Protein AF-Q9SIH8-F1 (afdb_monomer_lite)

pLDDT: mean 85.91, std 15.11, range [40.34, 98.56]

Structure (mmCIF, N/CA/C/O backbone):
data_AF-Q9SIH8-F1
#
_entry.id   AF-Q9SIH8-F1
#
loop_
_atom_site.group_PDB
_atom_site.id
_atom_site.type_symbol
_atom_site.label_atom_id
_atom_site.label_alt_id
_atom_site.label_comp_id
_atom_site.label_asym_id
_atom_site.label_entity_id
_atom_site.label_seq_id
_atom_site.pdbx_PDB_ins_code
_atom_site.Cartn_x
_atom_site.Cartn_y
_atom_site.Cartn_z
_atom_site.occupancy
_atom_site.B_iso_or_equiv
_atom_site.auth_seq_id
_atom_site.auth_comp_id
_atom_site.auth_asym_id
_atom_site.auth_atom_id
_atom_site.pdbx_PDB_model_num
ATOM 1 N N . MET A 1 1 ? -51.221 13.797 66.995 1.00 59.81 1 MET A N 1
ATOM 2 C CA . MET A 1 1 ? -51.745 13.887 65.620 1.00 59.81 1 MET A CA 1
ATOM 3 C C . MET A 1 1 ? -50.669 14.482 64.713 1.00 59.81 1 MET A C 1
ATOM 5 O O . MET A 1 1 ? -50.257 13.798 63.797 1.00 59.81 1 MET A O 1
ATOM 9 N N . GLU A 1 2 ? -50.060 15.618 65.075 1.00 67.62 2 GLU A N 1
ATOM 10 C CA . GLU A 1 2 ? -48.933 16.221 64.322 1.00 67.62 2 GLU A CA 1
ATOM 11 C C . GLU A 1 2 ? -47.727 15.286 64.095 1.00 67.62 2 GLU A C 1
ATOM 13 O O . GLU A 1 2 ? -47.233 15.162 62.981 1.00 67.62 2 GLU A O 1
ATOM 18 N N . ARG A 1 3 ? -47.283 14.548 65.121 1.00 78.88 3 ARG A N 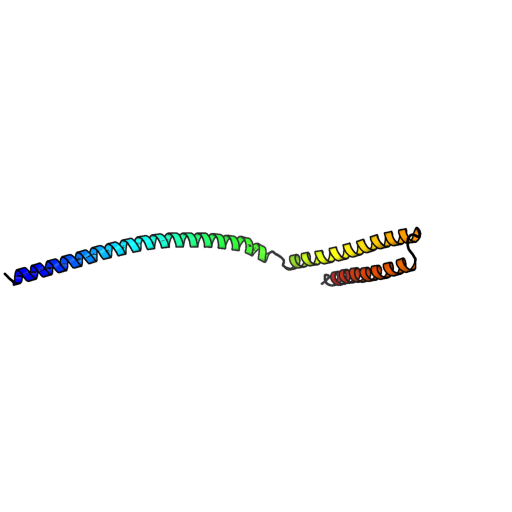1
ATOM 19 C CA . ARG A 1 3 ? -46.101 13.668 65.012 1.00 78.88 3 ARG A CA 1
ATOM 20 C C . ARG A 1 3 ? -46.272 12.513 64.012 1.00 78.88 3 ARG A C 1
ATOM 22 O O . ARG A 1 3 ? -45.308 12.102 63.381 1.00 78.88 3 ARG A O 1
ATOM 29 N N . SER A 1 4 ? -47.496 12.000 63.859 1.00 82.69 4 SER A N 1
ATOM 30 C CA . SER A 1 4 ? -47.791 10.955 62.869 1.00 82.69 4 SER A CA 1
ATOM 31 C C . SER A 1 4 ? -47.894 11.514 61.451 1.00 82.69 4 SER A C 1
ATOM 33 O O . SER A 1 4 ? -47.585 10.809 60.500 1.00 82.69 4 SER A O 1
ATOM 35 N N . GLU A 1 5 ? -48.319 12.768 61.296 1.00 87.62 5 GLU A N 1
ATOM 36 C CA . GLU A 1 5 ? -48.382 13.434 59.989 1.00 87.62 5 GLU A CA 1
ATOM 37 C C . GLU A 1 5 ? -46.976 13.742 59.460 1.00 87.62 5 GLU A C 1
ATOM 39 O O . GLU A 1 5 ? -46.689 13.463 58.298 1.00 87.62 5 GLU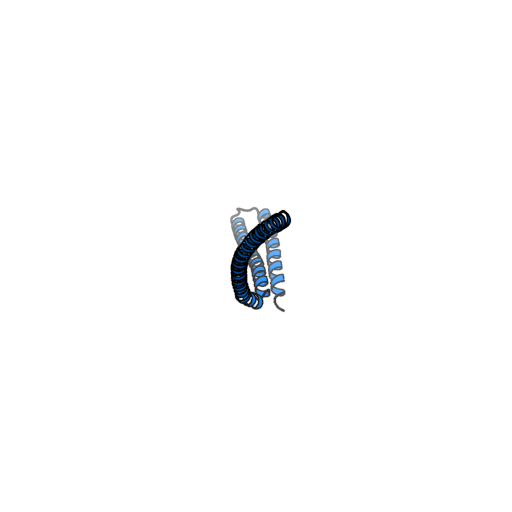 A O 1
ATOM 44 N N . GLU A 1 6 ? -46.071 14.202 60.330 1.00 91.31 6 GLU A N 1
ATOM 45 C CA . GLU A 1 6 ? -44.656 14.423 60.003 1.00 91.31 6 GLU A CA 1
ATOM 46 C C . GLU A 1 6 ? -43.944 13.120 59.590 1.00 91.31 6 GLU A C 1
ATOM 48 O O . GLU A 1 6 ? -43.211 13.082 58.599 1.00 91.31 6 GLU A O 1
ATOM 53 N N . GLU A 1 7 ? -44.186 12.017 60.307 1.00 92.62 7 GLU A N 1
ATOM 54 C CA . GLU A 1 7 ? -43.652 10.699 59.942 1.00 92.62 7 GLU A CA 1
ATOM 55 C C . GLU A 1 7 ? -44.169 10.225 58.577 1.00 92.62 7 GLU A C 1
ATOM 57 O O . GLU A 1 7 ? -43.392 9.713 57.769 1.00 92.62 7 GLU A O 1
ATOM 62 N N . ILE A 1 8 ? -45.458 10.432 58.287 1.00 93.25 8 ILE A N 1
ATOM 63 C CA . ILE A 1 8 ? -46.039 10.100 56.982 1.00 93.25 8 ILE A CA 1
ATOM 64 C C . ILE A 1 8 ? -45.396 10.953 55.882 1.00 93.25 8 ILE A C 1
ATOM 66 O O . ILE A 1 8 ? -44.982 10.401 54.864 1.00 93.25 8 ILE A O 1
ATOM 70 N N 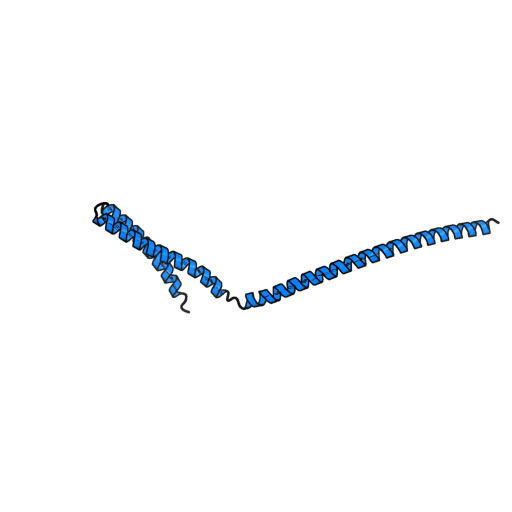. GLU A 1 9 ? -45.233 12.262 56.077 1.00 94.12 9 GLU A N 1
ATOM 71 C CA . GLU A 1 9 ? -44.589 13.132 55.084 1.00 94.12 9 GLU A CA 1
ATOM 72 C C . GLU A 1 9 ? -43.137 12.707 54.801 1.00 94.12 9 GLU A C 1
ATOM 74 O O . GLU A 1 9 ? -42.709 12.637 53.644 1.00 94.12 9 GLU A O 1
ATOM 79 N N . ASN A 1 10 ? -42.387 12.346 55.845 1.00 94.94 10 ASN A N 1
ATOM 80 C CA . ASN A 1 10 ? -41.015 11.859 55.714 1.00 94.94 10 ASN A CA 1
ATOM 81 C C . ASN A 1 10 ? -40.938 10.521 54.962 1.00 94.94 10 ASN A C 1
ATOM 83 O O . ASN A 1 10 ? -40.064 10.343 54.110 1.00 94.94 10 ASN A O 1
ATOM 87 N N . LEU A 1 11 ? -41.871 9.598 55.214 1.00 96.00 11 LEU A N 1
ATOM 88 C CA . LEU A 1 11 ? -41.954 8.335 54.475 1.00 96.00 11 LEU A CA 1
ATOM 89 C C . LEU A 1 11 ? -42.288 8.553 52.993 1.00 96.00 11 LEU A C 1
ATOM 91 O O . LEU A 1 11 ? -41.734 7.861 52.138 1.00 96.00 11 LEU A O 1
ATOM 95 N N . TRP A 1 12 ? -43.137 9.530 52.668 1.00 95.50 12 TRP A N 1
ATOM 96 C CA . TRP A 1 12 ? -43.462 9.878 51.280 1.00 95.50 12 TRP A CA 1
ATOM 97 C C . TRP A 1 12 ? -42.265 10.493 50.548 1.00 95.50 12 TRP A C 1
ATOM 99 O O . TRP A 1 12 ? -41.984 10.114 49.407 1.00 95.50 12 TRP A O 1
ATOM 109 N N . LYS A 1 13 ? -41.513 11.383 51.211 1.00 96.56 13 LYS A N 1
ATOM 110 C CA . LYS A 1 13 ? -40.250 11.923 50.676 1.00 96.56 13 LYS A CA 1
ATOM 111 C C . LYS A 1 13 ? -39.252 10.803 50.399 1.00 96.56 13 LYS A C 1
ATOM 113 O O . LYS A 1 13 ? -38.759 10.690 49.277 1.00 96.56 13 LYS A O 1
ATOM 118 N N . LEU A 1 14 ? -39.043 9.915 51.372 1.00 96.81 14 LEU A N 1
ATOM 119 C CA . LEU A 1 14 ? -38.144 8.773 51.221 1.00 96.81 14 LEU A CA 1
ATOM 120 C C . LEU A 1 14 ? -38.580 7.847 50.075 1.00 96.81 14 LEU A C 1
ATOM 122 O O . LEU A 1 14 ? -37.750 7.408 49.281 1.00 96.81 14 LEU A O 1
ATOM 126 N N . GLN A 1 15 ? -39.880 7.572 49.941 1.00 97.19 15 GLN A N 1
ATOM 127 C CA . GLN A 1 15 ? -40.406 6.757 48.846 1.00 97.19 15 GLN A CA 1
ATOM 128 C C . GLN A 1 15 ? -40.139 7.398 47.477 1.00 97.19 15 GLN A C 1
ATOM 130 O O . GLN A 1 15 ? -39.745 6.701 46.538 1.00 97.19 15 GLN A O 1
ATOM 135 N N . SER A 1 16 ? -40.324 8.716 47.364 1.00 96.75 16 SER A N 1
ATOM 136 C CA . SER A 1 16 ? -40.034 9.466 46.140 1.00 96.75 16 SER A CA 1
ATOM 137 C C . SER A 1 16 ? -38.550 9.392 45.772 1.00 96.75 16 SER A C 1
ATOM 139 O O . SER A 1 16 ? -38.214 9.085 44.628 1.00 96.75 16 SER A O 1
ATOM 141 N N . GLU A 1 17 ? -37.655 9.596 46.741 1.00 97.56 17 GLU A N 1
ATOM 142 C CA . GLU A 1 17 ? -36.205 9.500 46.531 1.00 97.56 17 GLU A CA 1
ATOM 143 C C . GLU A 1 17 ? -35.774 8.092 46.108 1.00 97.56 17 GLU A C 1
ATOM 145 O O . GLU A 1 17 ? -34.997 7.926 45.164 1.00 97.56 17 GLU A O 1
ATOM 150 N N . VAL A 1 18 ? -36.298 7.052 46.764 1.00 97.69 18 VAL A N 1
ATOM 151 C CA . VAL A 1 18 ? -35.999 5.656 46.412 1.00 97.69 18 VAL A CA 1
ATOM 152 C C . VAL A 1 18 ? -36.476 5.341 44.996 1.00 97.69 18 VAL A C 1
ATOM 154 O O . VAL A 1 18 ? -35.753 4.690 44.237 1.00 97.69 18 VAL A O 1
ATOM 157 N N . LYS A 1 19 ? -37.659 5.826 44.606 1.00 97.62 19 LYS A N 1
ATOM 158 C CA . LYS A 1 19 ? -38.183 5.645 43.250 1.00 97.62 19 LYS A CA 1
ATOM 159 C C . LYS A 1 19 ? -37.301 6.338 42.211 1.00 97.62 19 LYS A C 1
ATOM 161 O O . LYS A 1 19 ? -36.891 5.691 41.249 1.00 97.62 19 LYS A O 1
ATOM 166 N N . GLN A 1 20 ? -36.933 7.596 42.449 1.00 97.69 20 GLN A N 1
ATOM 167 C CA . GLN A 1 20 ? -36.046 8.353 41.564 1.00 97.69 20 GLN A CA 1
ATOM 168 C C . GLN A 1 20 ? -34.687 7.658 41.399 1.00 97.69 20 GLN A C 1
ATOM 170 O O . GLN A 1 20 ? -34.185 7.501 40.286 1.00 97.69 20 GLN A O 1
ATOM 175 N N . ARG A 1 21 ? -34.098 7.179 42.501 1.00 97.56 21 ARG A N 1
ATOM 176 C CA . ARG A 1 21 ? -32.837 6.428 42.460 1.00 97.56 21 ARG A CA 1
ATOM 177 C C . ARG A 1 21 ? -32.985 5.105 41.715 1.00 97.56 21 ARG A C 1
ATOM 179 O O . ARG A 1 21 ? -32.088 4.742 40.963 1.00 97.56 21 ARG A O 1
ATOM 186 N N . SER A 1 22 ? -34.100 4.396 41.889 1.00 97.69 22 SER A N 1
ATOM 187 C CA . SER A 1 22 ? -34.373 3.154 41.157 1.00 97.69 22 SER A CA 1
ATOM 188 C C . SER A 1 22 ? -34.445 3.391 39.648 1.00 97.69 22 SER A C 1
ATOM 190 O O . SER A 1 22 ? -33.868 2.623 38.880 1.00 97.69 22 SER A O 1
ATOM 192 N N . GLU A 1 23 ? -35.111 4.462 39.219 1.00 97.75 23 GLU A N 1
ATOM 193 C CA . GLU A 1 23 ? -35.201 4.848 37.807 1.00 97.75 23 GLU A CA 1
ATOM 194 C C . GLU A 1 23 ? -33.830 5.246 37.243 1.00 97.75 23 GLU A C 1
ATOM 196 O O . GLU A 1 23 ? -33.442 4.762 36.180 1.00 97.75 23 GLU A O 1
ATOM 201 N N . SER A 1 24 ? -33.049 6.027 37.994 1.00 97.88 24 SER A N 1
ATOM 202 C CA . SER A 1 24 ? -31.680 6.393 37.612 1.00 97.88 24 SER A CA 1
ATOM 203 C C . SER A 1 24 ? -30.770 5.168 37.463 1.00 97.88 24 SER A C 1
ATOM 205 O O . SER A 1 24 ? -30.090 5.030 36.448 1.00 97.88 24 SER A O 1
ATOM 207 N N . VAL A 1 25 ? -30.805 4.229 38.417 1.00 98.25 25 VAL A N 1
ATOM 208 C CA . VAL A 1 25 ? -30.019 2.985 38.341 1.00 98.25 25 VAL A CA 1
ATOM 209 C C . VAL A 1 25 ? -30.425 2.146 37.131 1.00 98.25 25 VAL A C 1
ATOM 211 O O . VAL A 1 25 ? -29.555 1.596 36.461 1.00 98.25 25 VAL A O 1
ATOM 214 N N . LYS A 1 26 ? -31.721 2.069 36.808 1.00 98.25 26 LYS A N 1
ATOM 215 C CA . LYS A 1 26 ? -32.182 1.374 35.597 1.00 98.25 26 LYS A CA 1
ATOM 216 C C . LYS A 1 26 ? -31.614 2.011 34.328 1.00 98.25 26 LYS A C 1
ATOM 218 O O . LYS A 1 26 ? -31.130 1.267 33.482 1.00 98.25 26 LYS A O 1
ATOM 223 N N . SER A 1 27 ? -31.610 3.345 34.225 1.00 98.25 27 SER A N 1
ATOM 224 C CA . SER A 1 27 ? -31.003 4.056 33.084 1.00 98.25 27 SER A CA 1
ATOM 225 C C . SER A 1 27 ? -29.521 3.717 32.943 1.00 98.25 27 SER A C 1
ATOM 227 O O . SER A 1 27 ? -29.082 3.267 31.886 1.00 98.25 27 SER A O 1
ATOM 229 N N . ILE A 1 28 ? -28.768 3.815 34.043 1.00 98.31 28 ILE A N 1
ATOM 230 C CA . ILE A 1 28 ? -27.329 3.520 34.058 1.00 98.31 28 ILE A CA 1
ATOM 231 C C . ILE A 1 28 ? -27.063 2.076 33.623 1.00 98.31 28 ILE A C 1
ATOM 233 O O . ILE A 1 28 ? -26.170 1.830 32.817 1.00 98.31 28 ILE A O 1
ATOM 237 N N . ILE A 1 29 ? -27.848 1.111 34.116 1.00 98.44 29 ILE A N 1
ATOM 238 C CA . ILE A 1 29 ? -27.715 -0.290 33.697 1.00 98.44 29 ILE A CA 1
ATOM 239 C C . ILE A 1 29 ? -27.936 -0.412 32.187 1.00 98.44 29 ILE A C 1
ATOM 241 O O . ILE A 1 29 ? -27.111 -1.020 31.510 1.00 98.44 29 ILE A O 1
ATOM 245 N N . THR A 1 30 ? -28.994 0.195 31.644 1.00 98.38 30 THR A N 1
ATOM 246 C CA . THR A 1 30 ? -29.266 0.119 30.201 1.00 98.38 30 THR A CA 1
ATOM 247 C C . THR A 1 30 ? -28.158 0.752 29.357 1.00 98.38 30 THR A C 1
ATOM 249 O O . THR A 1 30 ? -27.748 0.172 28.352 1.00 98.38 30 THR A O 1
ATOM 252 N N . GLU A 1 31 ? -27.615 1.894 29.781 1.00 98.38 31 GLU A N 1
ATOM 253 C CA . GLU A 1 31 ? -26.510 2.573 29.097 1.00 98.38 31 GLU A CA 1
ATOM 254 C C . GLU A 1 31 ? -25.236 1.719 29.105 1.00 98.38 31 GLU A C 1
ATOM 256 O O . GLU A 1 31 ? -24.619 1.515 28.057 1.00 98.38 31 GLU A O 1
ATOM 261 N N . LEU A 1 32 ? -24.894 1.129 30.254 1.00 98.50 32 LEU A N 1
ATOM 262 C CA . LEU A 1 32 ? -23.745 0.231 30.385 1.00 98.50 32 LEU A CA 1
ATOM 263 C C . LEU A 1 32 ? -23.888 -1.025 29.521 1.00 98.50 32 LEU A C 1
ATOM 265 O O . LEU A 1 32 ? -22.903 -1.521 28.969 1.00 98.50 32 LEU A O 1
ATOM 269 N N . GLU A 1 33 ? -25.098 -1.565 29.375 1.00 98.44 33 GLU A N 1
ATOM 270 C CA . GLU A 1 33 ? -25.331 -2.721 28.510 1.00 98.44 33 GLU A CA 1
ATOM 271 C C . GLU A 1 33 ? -25.130 -2.395 27.028 1.00 98.44 33 GLU A C 1
ATOM 273 O O . GLU A 1 33 ? -24.528 -3.203 26.306 1.00 98.44 33 GLU A O 1
ATOM 278 N N . ILE A 1 34 ? -25.571 -1.212 26.594 1.00 98.31 34 ILE A N 1
ATOM 279 C CA . ILE A 1 34 ? -25.359 -0.698 25.235 1.00 98.31 34 ILE A CA 1
ATOM 280 C C . ILE A 1 34 ? -23.870 -0.450 24.984 1.00 98.31 34 ILE A C 1
ATOM 282 O O . ILE A 1 34 ? -23.329 -0.877 23.957 1.00 98.31 34 ILE A O 1
ATOM 286 N N . GLU A 1 35 ? -23.181 0.197 25.925 1.00 98.31 35 GLU A N 1
ATOM 287 C CA . GLU A 1 35 ? -21.750 0.473 25.818 1.00 98.31 35 GLU A CA 1
ATOM 288 C C . GLU A 1 35 ? -20.946 -0.828 25.746 1.00 98.31 35 GLU A C 1
ATOM 290 O O . GLU A 1 35 ? -20.130 -1.011 24.840 1.00 98.31 35 GLU A O 1
ATOM 295 N N . ARG A 1 36 ? -21.251 -1.795 26.619 1.00 98.38 36 ARG A N 1
ATOM 296 C CA . ARG A 1 36 ? -20.659 -3.139 26.585 1.00 98.38 36 ARG A CA 1
ATOM 297 C C . ARG A 1 36 ? -20.860 -3.810 25.225 1.00 98.38 36 ARG A C 1
ATOM 299 O O . ARG A 1 36 ? -19.930 -4.434 24.715 1.00 98.38 36 ARG A O 1
ATOM 306 N N . GLY A 1 37 ? -22.056 -3.715 24.642 1.00 98.31 37 GLY A N 1
ATOM 307 C CA . GLY A 1 37 ? -22.338 -4.245 23.304 1.00 98.31 37 GLY A CA 1
ATOM 308 C C . GLY A 1 37 ? -21.482 -3.575 22.227 1.00 98.31 37 GLY A C 1
ATOM 309 O O . GLY A 1 37 ? -20.832 -4.252 21.431 1.00 98.31 37 GLY A O 1
ATOM 310 N N . THR A 1 38 ? -21.406 -2.248 22.268 1.00 98.12 38 THR A N 1
ATOM 311 C CA . THR A 1 38 ? -20.615 -1.437 21.333 1.00 98.12 38 THR A CA 1
ATOM 312 C C . THR A 1 38 ? -19.123 -1.765 21.421 1.00 98.12 38 THR A C 1
ATOM 314 O O . THR A 1 38 ? -18.462 -1.947 20.397 1.00 98.12 38 THR A O 1
ATOM 317 N N . LEU A 1 39 ? -18.587 -1.896 22.637 1.00 98.56 39 LEU A N 1
ATOM 318 C CA . LEU A 1 39 ? -17.189 -2.258 22.870 1.00 98.56 39 LEU A CA 1
ATOM 319 C C . LEU A 1 39 ? -16.869 -3.666 22.362 1.00 98.56 39 LEU A C 1
ATOM 321 O O . LEU A 1 39 ? -15.826 -3.854 21.741 1.00 98.56 39 LEU A O 1
ATOM 325 N N . LYS A 1 40 ? -17.773 -4.638 22.545 1.00 98.31 40 LYS A N 1
ATOM 326 C CA . LYS A 1 40 ? -17.599 -5.991 21.988 1.00 98.31 40 LYS A CA 1
ATOM 327 C C . LYS A 1 40 ? -17.484 -5.972 20.466 1.00 98.31 40 LYS A C 1
ATOM 329 O O . LYS A 1 40 ? -16.585 -6.607 19.925 1.00 98.31 40 LYS A O 1
ATOM 334 N N . VAL A 1 41 ? -18.353 -5.225 19.783 1.00 98.25 41 VAL A N 1
ATOM 335 C CA . VAL A 1 41 ? -18.302 -5.097 18.316 1.00 98.25 41 VAL A CA 1
ATOM 336 C C . VAL A 1 41 ? -16.986 -4.456 17.870 1.00 98.25 41 VAL A C 1
ATOM 338 O O . VAL A 1 41 ? -16.339 -4.962 16.957 1.00 98.25 41 VAL A O 1
ATOM 341 N N . ARG A 1 42 ? -16.542 -3.383 18.540 1.00 98.12 42 ARG A N 1
ATOM 342 C CA . ARG A 1 42 ? -15.258 -2.734 18.223 1.00 98.12 42 ARG A CA 1
ATOM 343 C C . ARG A 1 42 ? -14.064 -3.659 18.441 1.00 98.12 42 ARG A C 1
ATOM 345 O O . ARG A 1 42 ? -13.166 -3.674 17.610 1.00 98.12 42 ARG A O 1
ATOM 352 N N . ALA A 1 43 ? -14.059 -4.431 19.525 1.00 98.25 43 ALA A N 1
ATOM 353 C CA . ALA A 1 43 ? -12.990 -5.383 19.809 1.00 98.25 43 ALA A CA 1
ATOM 354 C C . ALA A 1 43 ? -12.918 -6.496 18.752 1.00 98.25 43 ALA A C 1
ATOM 356 O O . ALA A 1 43 ? -11.826 -6.857 18.323 1.00 98.25 43 ALA A O 1
ATOM 357 N N . LEU A 1 44 ? -14.070 -7.005 18.299 1.00 98.00 44 LEU A N 1
ATOM 358 C CA . LEU A 1 44 ? -14.123 -7.985 17.212 1.00 98.00 44 LEU A CA 1
ATOM 359 C C . LEU A 1 44 ? -13.577 -7.409 15.905 1.00 98.00 44 LEU A C 1
ATOM 361 O O . LEU A 1 44 ? -12.754 -8.056 15.268 1.00 98.00 44 LEU A O 1
ATOM 365 N N . LYS A 1 45 ? -13.965 -6.178 15.555 1.00 98.00 45 LYS A N 1
ATOM 366 C CA . LYS A 1 45 ? -13.440 -5.498 14.367 1.00 98.00 45 LYS A CA 1
ATOM 367 C C . LYS A 1 45 ? -11.925 -5.300 14.441 1.00 98.00 45 LYS A C 1
ATOM 369 O O . LYS A 1 45 ? -11.223 -5.609 13.493 1.00 98.00 45 LYS A O 1
ATOM 374 N N . LEU A 1 46 ? -11.414 -4.835 15.582 1.00 98.19 46 LEU A N 1
ATOM 375 C CA . LEU A 1 46 ? -9.976 -4.636 15.763 1.00 98.19 46 LEU A CA 1
ATOM 376 C C . LEU A 1 46 ? -9.198 -5.953 15.637 1.00 98.19 46 LEU A C 1
ATOM 378 O O . LEU A 1 46 ? -8.092 -5.966 15.106 1.00 98.19 46 LEU A O 1
ATOM 382 N N . LYS A 1 47 ? -9.779 -7.059 16.116 1.00 97.81 47 LYS A N 1
ATOM 383 C CA . LYS A 1 47 ? -9.200 -8.390 15.939 1.00 97.81 47 LYS A CA 1
ATOM 384 C C . LYS A 1 47 ? -9.147 -8.778 14.459 1.00 97.81 47 LYS A C 1
ATOM 386 O O . LYS A 1 47 ? -8.096 -9.196 14.000 1.00 97.81 47 LYS A O 1
ATOM 391 N N . GLU A 1 48 ? -10.244 -8.601 13.727 1.00 97.56 48 GLU A N 1
ATOM 392 C CA . GLU A 1 48 ? -10.300 -8.877 12.286 1.00 97.56 48 GLU A CA 1
ATOM 393 C C . GLU A 1 48 ? -9.269 -8.043 11.508 1.00 97.56 48 GLU A C 1
ATOM 395 O O . GLU A 1 48 ? -8.488 -8.592 10.733 1.00 97.56 48 GLU A O 1
ATOM 400 N N . ASP A 1 49 ? -9.187 -6.740 11.791 1.00 97.38 49 ASP A N 1
ATOM 401 C CA . ASP A 1 49 ? -8.193 -5.843 11.191 1.00 97.38 49 ASP A CA 1
ATOM 402 C C . ASP A 1 49 ? -6.753 -6.302 11.517 1.00 97.38 49 ASP A C 1
ATOM 404 O O . ASP A 1 49 ? -5.870 -6.288 10.655 1.00 97.38 49 ASP A O 1
ATOM 408 N N . SER A 1 50 ? -6.507 -6.761 12.749 1.00 97.31 50 SER A N 1
ATOM 409 C CA . SER A 1 50 ? -5.210 -7.308 13.170 1.00 97.31 50 SER A CA 1
ATOM 410 C C . SER A 1 50 ? -4.858 -8.61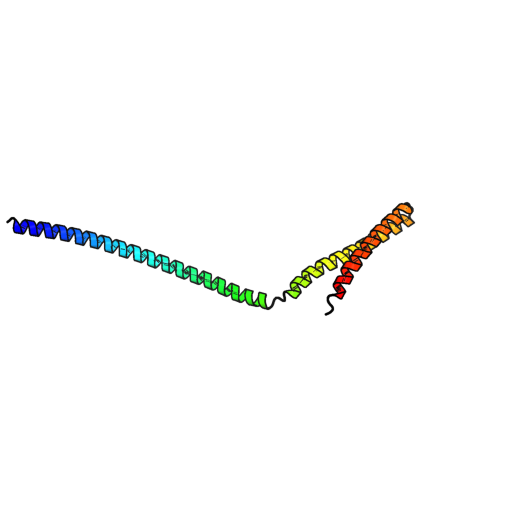1 12.445 1.00 97.31 50 SER A C 1
ATOM 412 O O . SER A 1 50 ? -3.694 -8.814 12.093 1.00 97.31 50 SER A O 1
ATOM 414 N N . ASP A 1 51 ? -5.830 -9.492 12.204 1.00 97.19 51 ASP A N 1
ATOM 415 C CA . ASP A 1 51 ? -5.623 -10.755 11.487 1.00 97.19 51 ASP A CA 1
ATOM 416 C C . ASP A 1 51 ? -5.264 -10.488 10.010 1.00 97.19 51 ASP A C 1
ATOM 418 O O . ASP A 1 51 ? -4.339 -11.102 9.464 1.00 97.19 51 ASP A O 1
ATOM 422 N N . VAL A 1 52 ? -5.920 -9.503 9.381 1.00 96.50 52 VAL A N 1
ATOM 423 C CA . VAL A 1 52 ? -5.588 -9.034 8.022 1.00 96.50 52 VAL A CA 1
ATOM 424 C C . VAL A 1 52 ? -4.161 -8.490 7.963 1.00 96.50 52 VAL A C 1
ATOM 426 O O . VAL A 1 52 ? -3.396 -8.863 7.070 1.00 96.50 52 VAL A O 1
ATOM 429 N N . LEU A 1 53 ? -3.776 -7.641 8.920 1.00 95.62 53 LEU A N 1
ATOM 430 C CA . LEU A 1 53 ? -2.421 -7.087 8.984 1.00 95.62 53 LEU A CA 1
ATOM 431 C C . LEU A 1 53 ? -1.368 -8.175 9.201 1.00 95.62 53 LEU A C 1
ATOM 433 O O . LEU A 1 53 ? -0.337 -8.159 8.533 1.00 95.62 53 LEU A O 1
ATOM 437 N N . THR A 1 54 ? -1.634 -9.140 10.080 1.00 94.25 54 THR A N 1
ATOM 438 C CA . THR A 1 54 ? -0.712 -10.255 10.349 1.00 94.25 54 THR A CA 1
ATOM 439 C C . THR A 1 54 ? -0.498 -11.090 9.090 1.00 94.25 54 THR A C 1
ATOM 441 O O . THR A 1 54 ? 0.642 -11.318 8.690 1.00 94.25 54 THR A O 1
ATOM 444 N N . THR A 1 55 ? -1.584 -11.432 8.390 1.00 92.94 55 THR A N 1
ATOM 445 C CA . THR A 1 55 ? -1.528 -12.156 7.111 1.00 92.94 55 THR A CA 1
ATOM 446 C C . THR A 1 55 ? -0.729 -11.375 6.065 1.00 92.94 55 THR A C 1
ATOM 448 O O . THR A 1 55 ? 0.123 -11.932 5.371 1.00 92.94 55 THR A O 1
ATOM 451 N N . TRP A 1 56 ? -0.963 -10.063 5.956 1.00 93.19 56 TRP A N 1
ATOM 452 C CA . TRP A 1 56 ? -0.216 -9.216 5.030 1.00 93.19 56 TRP A CA 1
ATOM 453 C C . TRP A 1 56 ? 1.280 -9.198 5.363 1.00 93.19 56 TRP A C 1
ATOM 455 O O . TRP A 1 56 ? 2.103 -9.332 4.457 1.00 93.19 56 TRP A O 1
ATOM 465 N N . VAL A 1 57 ? 1.649 -9.076 6.641 1.00 90.38 57 VAL A N 1
ATOM 466 C CA . VAL A 1 57 ? 3.054 -9.102 7.069 1.00 90.38 57 VAL A CA 1
ATOM 467 C C . VAL A 1 57 ? 3.692 -10.447 6.737 1.00 90.38 57 VAL A C 1
ATOM 469 O O . VAL A 1 57 ? 4.751 -10.458 6.122 1.00 90.38 57 VAL A O 1
ATOM 472 N N . GLU A 1 58 ? 3.053 -11.572 7.050 1.00 89.19 58 GLU A N 1
ATOM 473 C CA . GLU A 1 58 ? 3.585 -12.906 6.736 1.00 89.19 58 GLU A CA 1
ATOM 474 C C . GLU A 1 58 ? 3.831 -13.090 5.230 1.00 89.19 58 GLU A C 1
ATOM 476 O O . GLU A 1 58 ? 4.893 -13.559 4.815 1.00 89.19 58 GLU A O 1
ATOM 481 N N . MET A 1 59 ? 2.886 -12.651 4.393 1.00 85.50 59 MET A N 1
ATOM 482 C CA . MET A 1 59 ? 2.993 -12.766 2.936 1.00 85.50 59 MET A CA 1
ATOM 483 C C . MET A 1 59 ? 4.056 -11.849 2.321 1.00 85.50 59 MET A C 1
ATOM 485 O O . MET A 1 59 ? 4.634 -12.197 1.289 1.00 85.50 59 MET A O 1
ATOM 489 N N . ASN A 1 60 ? 4.277 -10.661 2.889 1.00 83.31 60 ASN A N 1
ATOM 490 C CA . ASN A 1 60 ? 5.145 -9.644 2.290 1.00 83.31 60 ASN A CA 1
ATOM 491 C C . ASN A 1 60 ? 6.538 -9.601 2.918 1.00 83.31 60 ASN A C 1
ATOM 493 O O . ASN A 1 60 ? 7.501 -9.330 2.209 1.00 83.31 60 ASN A O 1
ATOM 497 N N . TYR A 1 61 ? 6.690 -9.935 4.197 1.00 75.06 61 TYR A N 1
ATOM 498 C CA . TYR A 1 61 ? 7.992 -9.971 4.863 1.00 75.06 61 TYR A CA 1
ATOM 499 C C . TYR A 1 61 ? 8.916 -11.034 4.254 1.00 75.06 61 TYR A C 1
ATOM 501 O O . TYR A 1 61 ? 10.098 -10.779 4.033 1.00 75.06 61 TYR A O 1
ATOM 509 N N . LEU A 1 62 ? 8.369 -12.197 3.880 1.00 63.62 62 LEU A N 1
ATOM 510 C CA . LEU A 1 62 ? 9.110 -13.228 3.143 1.00 63.62 62 LEU A CA 1
ATOM 511 C C . LEU A 1 62 ? 9.530 -12.758 1.745 1.00 63.62 62 LEU A C 1
ATOM 513 O O . LEU A 1 62 ? 10.604 -13.119 1.272 1.00 63.62 62 LEU A O 1
ATOM 517 N N . LYS A 1 63 ? 8.716 -11.923 1.088 1.00 65.44 63 LYS A N 1
ATOM 518 C CA . LYS A 1 63 ? 9.062 -11.332 -0.212 1.00 65.44 63 LYS A CA 1
ATOM 519 C C . LYS A 1 63 ? 10.147 -10.273 -0.062 1.00 65.44 63 LYS A C 1
ATOM 521 O O . LYS A 1 63 ? 11.107 -10.306 -0.806 1.00 65.44 63 LYS A O 1
ATOM 526 N N . LEU A 1 64 ? 10.056 -9.402 0.939 1.00 61.16 64 LEU A N 1
ATOM 527 C CA . LEU A 1 64 ? 11.065 -8.374 1.217 1.00 61.16 64 LEU A CA 1
ATOM 528 C C . LEU A 1 64 ? 12.418 -8.955 1.643 1.00 61.16 64 LEU A C 1
ATOM 530 O O . LEU A 1 64 ? 13.448 -8.401 1.286 1.00 61.16 64 LEU A O 1
ATOM 534 N N . THR A 1 65 ? 12.431 -10.067 2.379 1.00 62.97 65 THR A N 1
ATOM 535 C CA . THR A 1 65 ? 13.681 -10.724 2.806 1.00 62.97 65 THR A CA 1
ATOM 536 C C . THR A 1 65 ? 14.300 -11.621 1.732 1.00 62.97 65 THR A C 1
ATOM 538 O O . THR A 1 65 ? 15.492 -11.905 1.808 1.00 62.97 65 THR A O 1
ATOM 541 N N . SER A 1 66 ? 13.525 -12.053 0.729 1.00 62.41 66 SER A N 1
ATOM 542 C CA . SER A 1 66 ? 14.025 -12.797 -0.442 1.00 62.41 66 SER A CA 1
ATOM 543 C C . SER A 1 66 ? 14.229 -11.934 -1.690 1.00 62.41 66 SER A C 1
ATOM 545 O O . SER A 1 66 ? 14.832 -12.398 -2.657 1.00 62.41 66 SER A O 1
ATOM 547 N N . MET A 1 67 ? 13.743 -10.690 -1.687 1.00 60.88 67 MET A N 1
ATOM 548 C CA . MET A 1 67 ? 14.038 -9.708 -2.722 1.00 60.88 67 MET A CA 1
ATOM 549 C C . MET A 1 67 ? 15.467 -9.222 -2.529 1.00 60.88 67 MET A C 1
ATOM 551 O O . MET A 1 67 ? 15.773 -8.451 -1.622 1.00 60.88 67 MET A O 1
ATOM 555 N N . ASP A 1 68 ? 16.339 -9.699 -3.408 1.00 65.25 68 ASP A N 1
ATOM 556 C CA . ASP A 1 68 ? 17.666 -9.143 -3.580 1.00 65.25 68 ASP A CA 1
ATOM 557 C C . ASP A 1 68 ? 17.525 -7.713 -4.113 1.00 65.25 68 ASP A C 1
ATOM 559 O O . ASP A 1 68 ? 17.207 -7.495 -5.285 1.00 65.25 68 ASP A O 1
ATOM 563 N N . MET A 1 69 ? 17.688 -6.733 -3.224 1.00 60.06 69 MET A N 1
ATOM 564 C CA . MET A 1 69 ? 17.639 -5.313 -3.577 1.00 60.06 69 MET A CA 1
ATOM 565 C C . MET A 1 69 ? 18.668 -4.967 -4.663 1.00 60.06 69 MET A C 1
ATOM 567 O O . MET A 1 69 ? 18.394 -4.076 -5.463 1.00 60.06 69 MET A O 1
ATOM 571 N N . GLY A 1 70 ? 19.776 -5.717 -4.757 1.00 60.97 70 GLY A N 1
ATOM 572 C CA . GLY A 1 70 ? 20.767 -5.558 -5.822 1.00 60.97 70 GLY A CA 1
ATOM 573 C C . GLY A 1 70 ? 20.205 -5.883 -7.207 1.00 60.97 70 GLY A C 1
ATOM 574 O O . GLY A 1 70 ? 20.464 -5.157 -8.155 1.00 60.97 70 GLY A O 1
ATOM 575 N N . ARG A 1 71 ? 19.331 -6.891 -7.323 1.00 60.28 71 ARG A N 1
ATOM 576 C CA . ARG A 1 71 ? 18.696 -7.266 -8.599 1.00 60.28 71 ARG A CA 1
ATOM 577 C C . ARG A 1 71 ? 17.694 -6.222 -9.102 1.00 60.28 71 ARG A C 1
ATOM 579 O O . ARG A 1 71 ? 17.443 -6.120 -10.300 1.00 60.28 71 ARG A O 1
ATOM 586 N N . ILE A 1 72 ? 17.064 -5.479 -8.191 1.00 62.84 72 ILE A N 1
ATOM 587 C CA . ILE A 1 72 ? 16.141 -4.395 -8.556 1.00 62.84 72 ILE A CA 1
ATOM 588 C C . ILE A 1 72 ? 16.935 -3.193 -9.059 1.00 62.84 72 ILE A C 1
ATOM 590 O O . ILE A 1 72 ? 16.556 -2.609 -10.068 1.00 62.84 72 ILE A O 1
ATOM 594 N N . GLU A 1 73 ? 18.031 -2.854 -8.384 1.00 60.50 73 GLU A N 1
ATOM 595 C CA . GLU A 1 73 ? 18.944 -1.785 -8.793 1.00 60.50 73 GLU A CA 1
ATOM 596 C C . GLU A 1 73 ? 19.600 -2.103 -10.148 1.00 60.50 73 GLU A C 1
ATOM 598 O O . GLU A 1 73 ? 19.525 -1.284 -11.061 1.00 60.50 73 GLU A O 1
ATOM 603 N N . GLU A 1 74 ? 20.056 -3.345 -10.342 1.00 61.19 74 GLU A N 1
ATOM 604 C CA . GLU A 1 74 ? 20.584 -3.854 -11.617 1.00 61.19 74 GLU A CA 1
ATOM 605 C C . GLU A 1 74 ? 19.560 -3.712 -12.761 1.00 61.19 74 GLU A C 1
ATOM 607 O O . GLU A 1 74 ? 19.905 -3.334 -13.878 1.00 61.19 74 GLU A O 1
ATOM 612 N N . MET A 1 75 ? 18.267 -3.935 -12.495 1.00 60.72 75 MET A N 1
ATOM 613 C CA . MET A 1 75 ? 17.216 -3.783 -13.510 1.00 60.72 75 MET A CA 1
ATOM 614 C C . MET A 1 75 ? 17.050 -2.331 -13.989 1.00 60.72 75 MET A C 1
ATOM 616 O O . MET A 1 75 ? 16.769 -2.117 -15.168 1.00 60.72 75 MET A O 1
ATOM 620 N N . PHE A 1 76 ? 17.240 -1.342 -13.109 1.00 62.09 76 PHE A N 1
ATOM 621 C CA . PHE A 1 76 ? 17.228 0.077 -13.488 1.00 62.09 76 PHE A CA 1
ATOM 622 C C . PHE A 1 76 ? 18.513 0.495 -14.214 1.00 62.09 76 PHE A C 1
ATOM 624 O O . PHE A 1 76 ? 18.493 1.401 -15.047 1.00 62.09 76 PHE A O 1
ATOM 631 N N . GLU A 1 77 ? 19.633 -0.171 -13.938 1.00 64.50 77 GLU A N 1
ATOM 632 C CA . GLU A 1 77 ? 20.896 0.079 -14.634 1.00 64.50 77 GLU A CA 1
ATOM 633 C C . GLU A 1 77 ? 20.886 -0.476 -16.066 1.00 64.50 77 GLU A C 1
ATOM 635 O O . GLU A 1 77 ? 21.346 0.217 -16.979 1.00 64.50 77 GLU A O 1
ATOM 640 N N . ILE A 1 78 ? 20.265 -1.644 -16.287 1.00 64.88 78 ILE A N 1
ATOM 641 C CA . ILE A 1 78 ? 20.084 -2.256 -17.616 1.00 64.88 78 ILE A CA 1
ATOM 642 C C . ILE A 1 78 ? 19.309 -1.330 -18.569 1.00 64.88 78 ILE A C 1
ATOM 644 O O . ILE A 1 78 ? 19.649 -1.243 -19.748 1.00 64.88 78 ILE A O 1
ATOM 648 N N . GLU A 1 79 ? 18.294 -0.603 -18.091 1.00 68.25 79 GLU A N 1
ATOM 649 C CA . GLU A 1 79 ? 17.510 0.324 -18.927 1.00 68.25 79 GLU A CA 1
ATOM 650 C C . GLU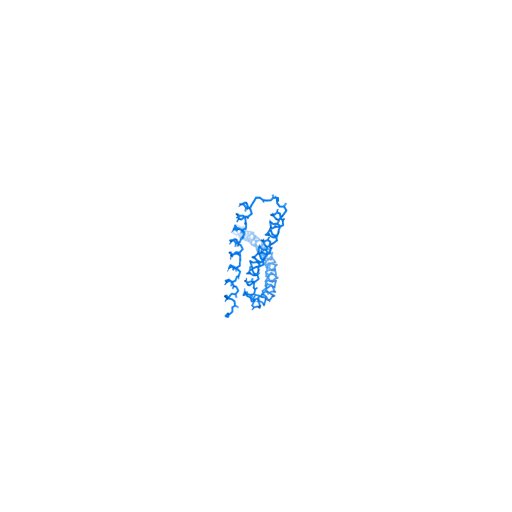 A 1 79 ? 18.396 1.425 -19.538 1.00 68.25 79 GLU A C 1
ATOM 652 O O . GLU A 1 79 ? 18.350 1.674 -20.744 1.00 68.25 79 GLU A O 1
ATOM 657 N N . SER A 1 80 ? 19.295 2.003 -18.735 1.00 68.50 80 SER A N 1
ATOM 658 C CA . SER A 1 80 ? 20.253 3.015 -19.195 1.00 68.50 80 SER A CA 1
ATOM 659 C C . SER A 1 80 ? 21.298 2.456 -20.170 1.00 68.50 80 SER A C 1
ATOM 661 O O . SER A 1 80 ? 21.782 3.201 -21.025 1.00 68.50 80 SER A O 1
ATOM 663 N N . GLU A 1 81 ? 21.679 1.182 -20.048 1.00 73.44 81 GLU A N 1
ATOM 664 C CA . GLU A 1 81 ? 22.599 0.533 -20.991 1.00 73.44 81 GLU A CA 1
ATOM 665 C C . GLU A 1 81 ? 21.933 0.273 -22.345 1.00 73.44 81 GLU A C 1
ATOM 667 O O . GLU A 1 81 ? 22.529 0.543 -23.390 1.00 73.44 81 GLU A O 1
ATOM 672 N N . VAL A 1 82 ? 20.678 -0.185 -22.333 1.00 80.56 82 VAL A N 1
ATOM 673 C CA . VAL A 1 82 ? 19.892 -0.435 -23.549 1.00 80.56 82 VAL A CA 1
ATOM 674 C C . VAL A 1 82 ? 19.661 0.858 -24.335 1.00 80.56 82 VAL A C 1
ATOM 676 O O . VAL A 1 82 ? 19.821 0.856 -25.555 1.00 80.56 82 VAL A O 1
ATOM 679 N N . GLU A 1 83 ? 19.354 1.972 -23.665 1.00 83.12 83 GLU A N 1
ATOM 680 C CA . GLU A 1 83 ? 19.232 3.283 -24.323 1.00 83.12 83 GLU A CA 1
ATOM 681 C C . GLU A 1 83 ? 20.543 3.729 -24.990 1.00 83.12 83 GLU A C 1
ATOM 683 O O . GLU A 1 83 ? 20.525 4.247 -26.108 1.00 83.12 83 GLU A O 1
ATOM 688 N N . GLY A 1 84 ? 21.687 3.492 -24.339 1.00 84.50 84 GLY A N 1
ATOM 689 C CA . GLY A 1 84 ? 23.004 3.818 -24.890 1.00 84.50 84 GLY A CA 1
ATOM 690 C C . GLY A 1 84 ? 23.346 3.009 -26.144 1.00 84.50 84 GLY A C 1
ATOM 691 O O . GLY A 1 84 ? 23.856 3.571 -27.114 1.00 84.50 84 GLY A O 1
ATOM 692 N N . LEU A 1 85 ? 23.029 1.710 -26.145 1.00 86.50 85 LEU A N 1
ATOM 693 C CA . LEU A 1 85 ? 23.215 0.825 -27.301 1.00 86.50 85 LEU A CA 1
ATOM 694 C C . LEU A 1 85 ? 22.282 1.195 -28.458 1.00 86.50 85 LEU A C 1
ATOM 696 O O . LEU A 1 85 ? 22.731 1.316 -29.593 1.00 86.50 85 LEU A O 1
ATOM 700 N N . ALA A 1 86 ? 21.004 1.453 -28.171 1.00 89.81 86 ALA A N 1
ATOM 701 C CA . ALA A 1 86 ? 20.049 1.890 -29.186 1.00 89.81 86 ALA A CA 1
ATOM 702 C C . ALA A 1 86 ? 20.452 3.236 -29.815 1.00 89.81 86 ALA A C 1
ATOM 704 O O . ALA A 1 86 ? 20.277 3.440 -31.016 1.00 89.81 86 ALA A O 1
ATOM 705 N N . GLY A 1 87 ? 21.011 4.151 -29.015 1.00 90.81 87 GLY A N 1
ATOM 706 C CA . GLY A 1 87 ? 21.564 5.411 -29.505 1.00 90.81 87 GLY A CA 1
ATOM 707 C C . GLY A 1 87 ? 22.777 5.217 -30.420 1.00 90.81 87 GLY A C 1
ATOM 708 O O . GLY A 1 87 ? 22.885 5.905 -31.433 1.00 90.81 87 GLY A O 1
ATOM 709 N N . ASP A 1 88 ? 23.668 4.278 -30.092 1.00 92.44 88 ASP A N 1
ATOM 710 C CA . ASP A 1 88 ? 24.825 3.931 -30.925 1.00 92.44 88 ASP A CA 1
ATOM 711 C C . ASP A 1 88 ? 24.394 3.356 -32.285 1.00 92.44 88 ASP A C 1
ATOM 713 O O . ASP A 1 88 ? 24.817 3.855 -33.332 1.00 92.44 88 ASP A O 1
ATOM 717 N N . ASP A 1 89 ? 23.474 2.388 -32.274 1.00 92.56 89 ASP A N 1
ATOM 718 C CA . ASP A 1 89 ? 22.923 1.772 -33.488 1.00 92.56 89 ASP A CA 1
ATOM 719 C C . ASP A 1 89 ? 22.205 2.802 -34.377 1.00 92.56 89 ASP A C 1
ATOM 721 O O . ASP A 1 89 ? 22.383 2.826 -35.598 1.00 92.56 89 ASP A O 1
ATOM 725 N N . ALA A 1 90 ? 21.438 3.717 -33.776 1.00 95.69 90 ALA A N 1
ATOM 726 C CA . ALA A 1 90 ? 20.763 4.779 -34.518 1.00 95.69 90 ALA A CA 1
ATOM 727 C C . ALA A 1 90 ? 21.754 5.737 -35.202 1.00 95.69 90 ALA A C 1
ATOM 729 O O . ALA A 1 90 ? 21.480 6.234 -36.298 1.00 95.69 90 ALA A O 1
ATOM 730 N N . ILE A 1 91 ? 22.909 6.004 -34.583 1.00 95.69 91 ILE A N 1
ATOM 731 C CA . ILE A 1 91 ? 23.957 6.826 -35.197 1.00 95.69 91 ILE A CA 1
ATOM 732 C C . ILE A 1 91 ? 24.572 6.110 -36.406 1.00 95.69 91 ILE A C 1
ATOM 734 O O . ILE A 1 91 ? 24.750 6.753 -37.442 1.00 95.69 91 ILE A O 1
ATOM 738 N N . GLU A 1 92 ? 24.857 4.809 -36.311 1.00 94.94 92 GLU A N 1
ATOM 739 C CA . GLU A 1 92 ? 25.354 3.997 -37.438 1.00 94.94 92 GLU A CA 1
ATOM 740 C C . GLU A 1 92 ? 24.386 4.033 -38.631 1.00 94.94 92 GLU A C 1
ATOM 742 O O . GLU A 1 92 ? 24.802 4.238 -39.776 1.00 94.94 92 GLU A O 1
ATOM 747 N N . ASP A 1 93 ? 23.081 3.914 -38.375 1.00 96.81 93 ASP A N 1
ATOM 748 C CA . ASP A 1 93 ? 22.060 3.993 -39.421 1.00 96.81 93 ASP A CA 1
ATOM 749 C C . ASP A 1 93 ? 22.016 5.374 -40.093 1.00 96.81 93 ASP A C 1
ATOM 751 O O . ASP A 1 93 ? 21.934 5.470 -41.322 1.00 96.81 93 ASP A O 1
ATOM 755 N N . VAL A 1 94 ? 22.127 6.458 -39.318 1.00 96.12 94 VAL A N 1
ATOM 756 C CA . VAL A 1 94 ? 22.181 7.820 -39.872 1.00 96.12 94 VAL A CA 1
ATOM 757 C C . VAL A 1 94 ? 23.459 8.040 -40.683 1.00 96.12 94 VAL A C 1
ATOM 759 O O . VAL A 1 94 ? 23.399 8.647 -41.753 1.00 96.12 94 VAL A O 1
ATOM 762 N N . LEU A 1 95 ? 24.610 7.548 -40.214 1.00 95.12 95 LEU A N 1
ATOM 763 C CA . LEU A 1 95 ? 25.878 7.653 -40.940 1.00 95.12 95 LEU A CA 1
ATOM 764 C C . LEU A 1 95 ? 25.813 6.929 -42.288 1.00 95.12 95 LEU A C 1
ATOM 766 O O . LEU A 1 95 ? 26.224 7.511 -43.291 1.00 95.12 95 LEU A O 1
ATOM 770 N N . ARG A 1 96 ? 25.215 5.731 -42.331 1.00 95.50 96 ARG A N 1
ATOM 771 C CA . ARG A 1 96 ? 25.000 4.975 -43.574 1.00 95.50 96 ARG A CA 1
ATOM 772 C C . ARG A 1 96 ? 24.178 5.775 -44.587 1.00 95.50 96 ARG A C 1
ATOM 774 O O . ARG A 1 96 ? 24.565 5.896 -45.744 1.00 95.50 96 ARG A O 1
ATOM 781 N N . VAL A 1 97 ? 23.078 6.390 -44.148 1.00 95.75 97 VAL A N 1
ATOM 782 C CA . VAL A 1 97 ? 22.230 7.221 -45.024 1.00 95.75 97 VAL A CA 1
ATOM 783 C C . VAL A 1 97 ? 22.962 8.482 -45.499 1.00 95.75 97 VAL A C 1
ATOM 785 O O . VAL A 1 97 ? 22.813 8.887 -46.653 1.00 95.75 97 VAL A O 1
ATOM 788 N N . LEU A 1 98 ? 23.758 9.114 -44.632 1.00 94.31 98 LEU A N 1
ATOM 789 C CA . LEU A 1 98 ? 24.562 10.283 -44.999 1.00 94.31 98 LEU A CA 1
ATOM 790 C C . LEU A 1 98 ? 25.641 9.942 -46.031 1.00 94.31 98 LEU A C 1
ATOM 792 O O . LEU A 1 98 ? 25.885 10.749 -46.928 1.00 94.31 98 LEU A O 1
ATOM 796 N N . GLU A 1 99 ? 26.272 8.775 -45.908 1.00 94.00 99 GLU A N 1
ATOM 797 C CA . GLU A 1 99 ? 27.242 8.267 -46.877 1.00 94.00 99 GLU A CA 1
ATOM 798 C C . GLU A 1 99 ? 26.573 8.027 -48.236 1.00 94.00 99 GLU A C 1
ATOM 800 O O . GLU A 1 99 ? 27.012 8.597 -49.234 1.00 94.00 99 GLU A O 1
ATOM 805 N N . GLU A 1 100 ? 25.437 7.323 -48.268 1.00 95.00 100 GLU A N 1
ATOM 806 C CA . GLU A 1 100 ? 24.672 7.101 -49.503 1.00 95.00 100 GLU A CA 1
ATOM 807 C C . GLU A 1 100 ? 24.248 8.415 -50.185 1.00 95.00 100 GLU A C 1
ATOM 809 O O . GLU A 1 100 ? 24.338 8.551 -51.408 1.00 95.00 100 GLU A O 1
ATOM 814 N N . ALA A 1 101 ? 23.787 9.405 -49.417 1.00 92.56 101 ALA A N 1
ATOM 815 C CA . ALA A 1 101 ? 23.392 10.709 -49.952 1.00 92.56 101 ALA A CA 1
ATOM 816 C C . ALA A 1 101 ? 24.596 11.511 -50.481 1.00 92.56 101 ALA A C 1
ATOM 818 O O . ALA A 1 101 ? 24.489 12.214 -51.493 1.00 92.56 101 ALA A O 1
ATOM 819 N N . ALA A 1 102 ? 25.757 11.396 -49.831 1.00 91.44 102 ALA A N 1
ATOM 820 C CA . ALA A 1 102 ? 26.996 12.003 -50.304 1.00 91.44 102 ALA A CA 1
ATOM 821 C C . ALA A 1 102 ? 27.489 11.347 -51.605 1.00 91.44 102 ALA A C 1
ATOM 823 O O . ALA A 1 102 ? 27.862 12.062 -52.536 1.00 91.44 102 ALA A O 1
ATOM 824 N N . GLU A 1 103 ? 27.426 10.016 -51.716 1.00 92.00 103 GLU A N 1
ATOM 825 C CA . GLU A 1 103 ? 27.775 9.273 -52.937 1.00 92.00 103 GLU A CA 1
ATOM 826 C C . GLU A 1 103 ? 26.880 9.642 -54.127 1.00 92.00 103 GLU A C 1
ATOM 828 O O . GLU A 1 103 ? 27.356 9.753 -55.259 1.00 92.00 103 GLU A O 1
ATOM 833 N N . ARG A 1 104 ? 25.590 9.897 -53.875 1.00 94.25 104 ARG A N 1
ATOM 834 C CA . ARG A 1 104 ? 24.630 10.373 -54.889 1.00 94.25 104 ARG A CA 1
ATOM 835 C C . ARG A 1 104 ? 24.813 11.848 -55.263 1.00 94.25 104 ARG A C 1
ATOM 837 O O . ARG A 1 104 ? 24.154 12.325 -56.184 1.00 94.25 104 ARG A O 1
ATOM 844 N N . GLY A 1 105 ? 25.700 12.574 -54.579 1.00 90.75 105 GLY A N 1
ATOM 845 C CA . GLY A 1 105 ? 25.935 14.003 -54.799 1.00 90.75 105 GLY A CA 1
ATOM 846 C C . GLY A 1 105 ? 24.811 14.906 -54.282 1.00 90.75 105 GLY A C 1
ATOM 847 O O . GLY A 1 105 ? 24.739 16.073 -54.665 1.00 90.75 105 GLY A O 1
ATOM 848 N N . GLU A 1 106 ? 23.935 14.389 -53.418 1.00 92.25 106 GLU A N 1
ATOM 849 C CA . GLU A 1 106 ? 22.813 15.127 -52.822 1.00 92.25 106 GLU A CA 1
ATOM 850 C C . GLU A 1 106 ? 23.266 16.021 -51.652 1.00 92.25 106 GLU A C 1
ATOM 852 O O . GLU A 1 106 ? 22.522 16.895 -51.201 1.00 92.25 106 GLU A O 1
ATOM 857 N N . LEU A 1 107 ? 24.504 15.834 -51.175 1.00 88.81 107 LEU A N 1
ATOM 858 C CA . LEU A 1 107 ? 25.111 16.588 -50.081 1.00 88.81 107 LEU A CA 1
ATOM 859 C C . LEU A 1 107 ? 26.423 17.254 -50.495 1.00 88.81 107 LEU A C 1
ATOM 861 O O . LEU A 1 107 ? 27.302 16.652 -51.108 1.00 88.81 107 LEU A O 1
ATOM 865 N N . GLU A 1 108 ? 26.601 18.499 -50.056 1.00 92.38 108 GLU A N 1
ATOM 866 C CA . GLU A 1 108 ? 27.900 19.161 -50.108 1.00 92.38 108 GLU A CA 1
ATOM 867 C C . GLU A 1 108 ? 28.868 18.508 -49.107 1.00 92.38 108 GLU A C 1
ATOM 869 O O . GLU A 1 108 ? 28.538 18.318 -47.932 1.00 92.38 108 GLU A O 1
ATOM 874 N N . ILE A 1 109 ? 30.103 18.240 -49.544 1.00 88.56 109 ILE A N 1
ATOM 875 C CA . ILE A 1 109 ? 31.141 17.576 -48.739 1.00 88.56 109 ILE A CA 1
ATOM 876 C C . ILE A 1 109 ? 31.396 18.264 -47.386 1.00 88.56 109 ILE A C 1
ATOM 878 O O . ILE A 1 109 ? 31.624 17.599 -46.375 1.00 88.56 109 ILE A O 1
ATOM 882 N N . GLY A 1 110 ? 31.310 19.597 -47.335 1.00 91.31 110 GLY A N 1
ATOM 883 C CA . GLY A 1 110 ? 31.472 20.362 -46.097 1.00 91.31 110 GLY A CA 1
ATOM 884 C C . GLY A 1 110 ? 30.358 20.091 -45.082 1.00 91.31 110 GLY A C 1
ATOM 885 O O . GLY A 1 110 ? 30.623 19.994 -43.882 1.00 91.31 110 GLY A O 1
ATOM 886 N N . SER A 1 111 ? 29.127 19.908 -45.563 1.00 91.44 111 SER A N 1
ATOM 887 C CA . SER A 1 111 ? 27.969 19.566 -44.733 1.00 91.44 111 SER A CA 1
ATOM 888 C C . SER A 1 111 ? 28.047 18.120 -44.241 1.00 91.44 111 SER A C 1
ATOM 890 O O . SER A 1 111 ? 27.846 17.879 -43.052 1.00 91.44 111 SER A O 1
ATOM 892 N N . TYR A 1 112 ? 28.445 17.185 -45.109 1.00 92.94 112 TYR A N 1
ATOM 893 C CA . TYR A 1 112 ? 28.689 15.785 -44.744 1.00 92.94 112 TYR A CA 1
ATOM 894 C C . TYR A 1 112 ? 29.731 15.654 -43.621 1.00 92.94 112 TYR A C 1
ATOM 896 O O . TYR A 1 112 ? 29.433 15.133 -42.547 1.00 92.94 112 TYR A O 1
ATOM 904 N N . LEU A 1 113 ? 30.928 16.225 -43.806 1.00 94.88 113 LEU A N 1
ATOM 905 C CA . LEU A 1 113 ? 32.014 16.140 -42.820 1.00 94.88 113 LEU A CA 1
ATOM 906 C C . LEU A 1 113 ? 31.659 16.792 -41.478 1.00 94.88 113 LEU A C 1
ATOM 908 O O . LEU A 1 113 ? 32.131 16.352 -40.426 1.00 94.88 113 LEU A O 1
ATOM 912 N N . LYS A 1 114 ? 30.835 17.846 -41.497 1.00 95.94 114 LYS A N 1
ATOM 913 C CA . LYS A 1 114 ? 30.342 18.480 -40.273 1.00 95.94 114 LYS A CA 1
ATOM 914 C C . LYS A 1 114 ? 29.421 17.537 -39.500 1.00 95.94 114 LYS A C 1
ATOM 916 O O . LYS A 1 114 ? 29.613 17.395 -38.294 1.00 95.94 114 LYS A O 1
ATOM 921 N N . GLN A 1 115 ? 28.472 16.888 -40.177 1.00 94.88 115 GLN A N 1
ATOM 922 C CA . GLN A 1 115 ? 27.524 15.980 -39.527 1.00 94.88 115 GLN A CA 1
ATOM 923 C C . GLN A 1 115 ? 28.194 14.701 -39.034 1.00 94.88 115 GLN A C 1
ATOM 925 O O . GLN A 1 115 ? 28.002 14.339 -37.876 1.00 94.88 115 GLN A O 1
ATOM 930 N N . VAL A 1 116 ? 29.073 14.096 -39.838 1.00 95.56 116 VAL A N 1
ATOM 931 C CA . VAL A 1 116 ? 29.864 12.926 -39.422 1.00 95.56 116 VAL A CA 1
ATOM 932 C C . VAL A 1 116 ? 30.668 13.232 -38.160 1.00 95.56 116 VAL A C 1
ATOM 934 O O . VAL A 1 116 ? 30.673 12.443 -37.223 1.00 95.56 116 VAL A O 1
ATOM 937 N N . ARG A 1 117 ? 31.305 14.408 -38.075 1.00 95.62 117 ARG A N 1
ATOM 938 C CA . ARG A 1 117 ? 32.077 14.792 -36.883 1.00 95.62 117 ARG A CA 1
ATOM 939 C C . ARG A 1 117 ? 31.210 14.923 -35.628 1.00 95.62 117 ARG A C 1
ATOM 941 O O . ARG A 1 117 ? 31.665 14.556 -34.547 1.00 95.62 117 ARG A O 1
ATOM 948 N N . VAL A 1 118 ? 30.011 15.494 -35.748 1.00 96.50 118 VAL A N 1
ATOM 949 C CA . VAL A 1 118 ? 29.089 15.657 -34.611 1.00 96.50 118 VAL A CA 1
ATOM 950 C C . VAL A 1 118 ? 28.582 14.294 -34.145 1.00 96.50 118 VAL A C 1
ATOM 952 O O . VAL A 1 118 ? 28.670 13.998 -32.957 1.00 96.50 118 VAL A O 1
ATOM 955 N N . LEU A 1 119 ? 28.138 13.454 -35.079 1.00 95.50 119 LEU A N 1
ATOM 956 C CA . LEU A 1 119 ? 27.624 12.117 -34.792 1.00 95.50 119 LEU A CA 1
ATOM 957 C C . LEU A 1 119 ? 28.700 11.199 -34.207 1.00 95.50 119 LEU A C 1
ATOM 959 O O . LEU A 1 119 ? 28.464 10.575 -33.183 1.00 95.50 119 LEU A O 1
ATOM 963 N N . ALA A 1 120 ? 29.915 11.199 -34.760 1.00 93.62 120 ALA A N 1
ATOM 964 C CA . ALA A 1 120 ? 31.028 10.413 -34.225 1.00 93.62 120 ALA A CA 1
ATOM 965 C C . ALA A 1 120 ? 31.431 10.844 -32.802 1.00 93.62 120 ALA A C 1
ATOM 967 O O . ALA A 1 120 ? 31.846 10.020 -31.987 1.00 93.62 120 ALA A O 1
ATOM 968 N N . ARG A 1 121 ? 31.306 12.140 -32.478 1.00 94.31 121 ARG A N 1
ATOM 969 C CA . ARG A 1 121 ? 31.543 12.635 -31.116 1.00 94.31 121 ARG A CA 1
ATOM 970 C C . ARG A 1 121 ? 30.472 12.132 -30.148 1.00 94.31 121 ARG A C 1
ATOM 972 O O . ARG A 1 121 ? 30.821 11.741 -29.041 1.00 94.31 121 ARG A O 1
ATOM 979 N N . GLU A 1 122 ? 29.208 12.152 -30.554 1.00 92.88 122 GLU A N 1
ATOM 980 C CA . GLU A 1 122 ? 28.108 11.625 -29.741 1.00 92.88 122 GLU A CA 1
ATOM 981 C C . GLU A 1 122 ? 28.260 10.113 -29.530 1.00 92.88 122 GLU A C 1
ATOM 983 O O . GLU A 1 122 ? 28.225 9.633 -28.399 1.00 92.88 122 GLU A O 1
ATOM 988 N N . GLN A 1 123 ? 28.583 9.383 -30.599 1.00 91.75 123 GLN A N 1
ATOM 989 C CA . GLN A 1 123 ? 28.851 7.946 -30.577 1.00 91.75 123 GLN A CA 1
ATOM 990 C C . GLN A 1 123 ? 29.980 7.578 -29.603 1.00 91.75 123 GLN A C 1
ATOM 992 O O . GLN A 1 123 ? 29.886 6.602 -28.859 1.00 91.75 123 GLN A O 1
ATOM 997 N N . PHE A 1 124 ? 31.045 8.385 -29.560 1.00 90.75 124 PHE A N 1
ATOM 998 C CA . PHE A 1 124 ? 32.136 8.209 -28.602 1.00 90.75 124 PHE A CA 1
ATOM 999 C C . PHE A 1 124 ? 31.652 8.309 -27.150 1.00 90.75 124 PHE A C 1
ATOM 1001 O O . PHE A 1 124 ? 32.057 7.499 -26.314 1.00 90.75 124 PHE A O 1
ATOM 1008 N N . PHE A 1 125 ? 30.779 9.272 -26.838 1.00 88.12 125 PHE A N 1
ATOM 1009 C CA . PHE A 1 125 ? 30.241 9.410 -25.486 1.00 88.12 125 PHE A CA 1
ATOM 1010 C C . PHE A 1 125 ? 29.288 8.272 -25.127 1.00 88.12 125 PHE A C 1
ATOM 1012 O O . PHE A 1 125 ? 29.409 7.744 -24.025 1.00 88.12 125 PHE A O 1
ATOM 1019 N N . LEU A 1 126 ? 28.423 7.840 -26.048 1.00 87.12 126 LEU A N 1
ATOM 1020 C CA . LEU A 1 126 ? 27.531 6.696 -25.831 1.00 87.12 126 LEU A CA 1
ATOM 1021 C C . LEU A 1 126 ? 28.322 5.412 -25.533 1.00 87.12 126 LEU A C 1
ATOM 1023 O O . LEU A 1 126 ? 28.052 4.752 -24.530 1.00 87.12 126 LEU A O 1
ATOM 1027 N N . LYS A 1 127 ? 29.369 5.116 -26.320 1.00 82.94 127 LYS A N 1
ATOM 1028 C CA . LYS A 1 127 ? 30.253 3.950 -26.116 1.00 82.94 127 LYS A CA 1
ATOM 1029 C C . LYS A 1 127 ? 31.080 4.029 -24.834 1.00 82.94 127 LYS A C 1
ATOM 1031 O O . LYS A 1 127 ? 31.311 3.017 -24.178 1.00 82.94 127 LYS A O 1
ATOM 1036 N N . HIS A 1 128 ? 31.560 5.216 -24.467 1.00 77.31 128 HIS A N 1
ATOM 1037 C CA . HIS A 1 128 ? 32.338 5.381 -23.239 1.00 77.31 128 HIS A CA 1
ATOM 1038 C C . HIS A 1 128 ? 31.452 5.270 -21.992 1.00 77.31 128 HIS A C 1
ATOM 1040 O O . HIS A 1 128 ? 31.874 4.700 -20.987 1.00 77.31 128 HIS A O 1
ATOM 1046 N N . LEU A 1 129 ? 30.231 5.809 -22.037 1.00 71.50 129 LEU A N 1
ATOM 1047 C CA . LEU A 1 129 ? 29.300 5.744 -20.913 1.00 71.50 129 LEU A CA 1
ATOM 1048 C C . LEU A 1 129 ? 28.808 4.310 -20.673 1.00 71.50 129 LEU A C 1
ATOM 1050 O O . LEU A 1 129 ? 28.700 3.902 -19.519 1.00 71.50 129 LEU A O 1
ATOM 1054 N N . SER A 1 130 ? 28.574 3.540 -21.741 1.00 67.94 130 SER A N 1
ATOM 1055 C CA . SER A 1 130 ? 28.222 2.119 -21.645 1.00 67.94 130 SER A CA 1
ATOM 1056 C C . SER A 1 130 ? 29.416 1.261 -21.203 1.00 67.94 130 SER A C 1
ATOM 1058 O O . SER A 1 130 ? 29.301 0.513 -20.238 1.00 67.94 130 SER A O 1
ATOM 1060 N N . SER A 1 131 ? 30.606 1.440 -21.794 1.00 61.16 131 SER A N 1
ATOM 1061 C CA . SER A 1 131 ? 31.802 0.651 -21.446 1.00 61.16 131 SER A CA 1
ATOM 1062 C C . SER A 1 131 ? 32.343 0.907 -20.032 1.00 61.16 131 SER A C 1
ATOM 1064 O O . SER A 1 131 ? 32.930 -0.003 -19.443 1.00 61.16 131 SER A O 1
ATOM 1066 N N . PHE A 1 132 ? 32.203 2.123 -19.489 1.00 58.31 132 PHE A N 1
ATOM 1067 C CA . PHE A 1 132 ? 32.652 2.441 -18.125 1.00 58.31 132 PHE A CA 1
ATOM 1068 C C . PHE A 1 132 ? 31.761 1.783 -17.062 1.00 58.31 132 PHE A C 1
ATOM 1070 O O . PHE A 1 132 ? 32.238 1.448 -15.979 1.00 58.31 132 PHE A O 1
ATOM 1077 N N . LYS A 1 133 ? 30.478 1.562 -17.373 1.00 55.31 133 LYS A N 1
ATOM 1078 C CA . LYS A 1 133 ? 29.557 0.839 -16.492 1.00 55.31 133 LYS A CA 1
ATOM 1079 C C . LYS A 1 133 ? 29.879 -0.654 -16.474 1.00 55.31 133 LYS A C 1
ATOM 1081 O O . LYS A 1 133 ? 30.120 -1.187 -15.397 1.00 55.31 133 LYS A O 1
ATOM 1086 N N . THR A 1 134 ? 30.068 -1.290 -17.633 1.00 56.00 134 THR A N 1
ATOM 1087 C CA . THR A 1 134 ? 30.355 -2.737 -17.734 1.00 56.00 134 THR A CA 1
ATOM 1088 C C . THR A 1 134 ? 31.625 -3.182 -16.985 1.00 56.00 134 THR A C 1
ATOM 1090 O O . THR A 1 134 ? 31.681 -4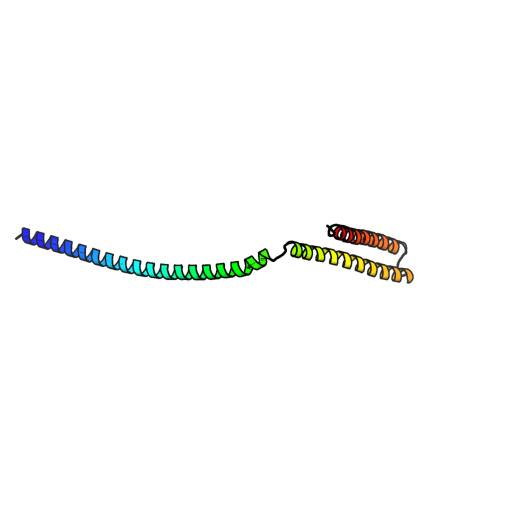.299 -16.480 1.00 56.00 134 THR A O 1
ATOM 1093 N N . GLN A 1 135 ? 32.649 -2.324 -16.859 1.00 53.16 135 GLN A N 1
ATOM 1094 C CA . GLN A 1 135 ? 33.883 -2.653 -16.120 1.00 53.16 135 GLN A CA 1
ATOM 1095 C C . GLN A 1 135 ? 33.734 -2.610 -14.589 1.00 53.16 135 GLN A C 1
ATOM 1097 O O . GLN A 1 135 ? 34.525 -3.246 -13.894 1.00 53.16 135 GLN A O 1
ATOM 1102 N N . ASN A 1 136 ? 32.731 -1.905 -14.056 1.00 50.38 136 ASN A N 1
ATOM 1103 C CA . ASN A 1 136 ? 32.489 -1.826 -12.611 1.00 50.38 136 ASN A CA 1
ATOM 1104 C C . ASN A 1 136 ? 31.662 -3.009 -12.063 1.00 50.38 136 ASN A C 1
ATOM 1106 O O . ASN A 1 136 ? 31.615 -3.185 -10.850 1.00 50.38 136 ASN A O 1
ATOM 1110 N N . PHE A 1 137 ? 31.091 -3.861 -12.926 1.00 50.25 137 PHE A N 1
ATOM 1111 C CA . PHE A 1 137 ? 30.310 -5.057 -12.553 1.00 50.25 137 PHE A CA 1
ATOM 1112 C C . PHE A 1 137 ? 31.128 -6.368 -12.526 1.00 50.25 137 PHE A C 1
ATOM 1114 O O . PHE A 1 137 ? 30.571 -7.459 -12.637 1.00 50.25 137 PHE A O 1
ATOM 1121 N N . HIS A 1 138 ? 32.462 -6.307 -12.438 1.00 43.59 138 HIS A N 1
ATOM 1122 C CA . HIS A 1 138 ? 33.341 -7.495 -12.393 1.00 43.59 138 HIS A CA 1
ATOM 1123 C C . HIS A 1 138 ? 34.115 -7.664 -11.070 1.00 43.59 138 HIS A C 1
ATOM 1125 O O . HIS A 1 138 ? 35.202 -8.248 -11.062 1.00 43.59 138 HIS A O 1
ATOM 1131 N N . ILE A 1 139 ? 33.559 -7.199 -9.945 1.00 40.34 139 ILE A N 1
ATOM 1132 C CA . ILE A 1 139 ? 34.048 -7.517 -8.589 1.00 40.34 139 ILE A CA 1
ATOM 1133 C C . ILE A 1 139 ? 32.939 -8.195 -7.793 1.00 40.34 139 ILE A C 1
ATOM 1135 O O . ILE A 1 139 ? 31.822 -7.638 -7.778 1.00 40.34 139 ILE A O 1
#

Radius of gyration: 44.42 Å; chains: 1; bounding box: 86×34×120 Å

InterPro domains:
  IPR017916 Steadiness box (SB) domain [PF09454] (85-129)
  IPR017916 Steadiness box (SB) domain [PS51312] (75-139)
  IPR037202 ESCRT assembly domain [SSF140111] (82-129)
  IPR052070 ESCRT-I complex UEV domain-containing protein [PTHR23306] (2-130)

Sequence (139 aa):
MERSEEEIENLWKLQSEVKQRSESVKSIITELEIERGTLKVRALKLKEDSDVLTTWVEMNYLKLTSMDMGRIEEMFEIESEVEGLAGDDAIEDVLRVLEEAAERGELEIGSYLKQVRVLAREQFFLKHLSSFKTQNFHI

Secondary structure (DSSP, 8-state):
-HHHHHHHHHHHHHHHHHHHHHHHHHHHHHHHHHHHHHHHHHHHHHHHHHHHHHHHHHHHHHHHHHS-HHHHHHHHHHHHHHHHHHHHHHHHHHHHHHHHHHHTT-S-HHHHHHHHHHHHHHHHHHHHHHHHHHGGG--

Organism: Arabidopsis thaliana (NCBI:txid3702)

Foldseek 3Di:
DVVVVVVVVVVVVVVVVVVVVVVVVVVVVVVVVVVVVVVVVVVVVVVVVVVVVVVVCVVVVVVVVPPPPVVVVVVVVVVLLVVLVVLLVVLVVVLVVLVVCVVVVVDDPVVSVVSNVVSVVSNVVSVVVNVVVVVVPPD